Protein AF-A0A3D5T8B6-F1 (afdb_monomer_lite)

Secondary structure (DSSP, 8-state):
-------STTS-HHHHHHHHHHHHH-SS-BTTB--SSSHHHHHHHTT--TTEEEEETTT---HHHHHHHHHHHTSPPSSSS--EEEEE---

Structure (mmCIF, N/CA/C/O backbone):
data_AF-A0A3D5T8B6-F1
#
_entry.id   AF-A0A3D5T8B6-F1
#
loop_
_atom_site.group_PDB
_atom_site.id
_atom_site.type_symbol
_atom_site.label_atom_id
_atom_site.label_alt_id
_atom_site.label_comp_id
_atom_site.label_asym_id
_atom_site.label_entity_id
_atom_site.label_seq_id
_atom_site.pdbx_PDB_ins_code
_atom_site.Cartn_x
_atom_site.Cartn_y
_atom_site.Cartn_z
_atom_site.occupancy
_atom_site.B_iso_or_equiv
_atom_site.auth_seq_id
_atom_site.auth_comp_id
_atom_site.auth_asym_id
_atom_site.auth_atom_id
_atom_site.pdbx_PDB_model_num
ATOM 1 N N . HIS A 1 1 ? -5.966 -10.676 7.556 1.00 83.81 1 HIS A N 1
ATOM 2 C CA . HIS A 1 1 ? -5.588 -11.379 6.310 1.00 83.81 1 HIS A CA 1
ATOM 3 C C . HIS A 1 1 ? -4.163 -11.000 5.947 1.00 83.81 1 HIS A C 1
ATOM 5 O O . HIS A 1 1 ? -3.774 -9.885 6.269 1.00 83.81 1 HIS A O 1
ATOM 11 N N . ALA A 1 2 ? -3.414 -11.892 5.297 1.00 87.94 2 ALA A N 1
ATOM 12 C CA . ALA A 1 2 ? -2.051 -11.630 4.839 1.00 87.94 2 ALA A CA 1
ATOM 13 C C . ALA A 1 2 ? -1.909 -12.040 3.367 1.00 87.94 2 ALA A C 1
ATOM 15 O O . ALA A 1 2 ? -2.419 -13.088 2.972 1.00 87.94 2 ALA A O 1
ATOM 16 N N . TYR A 1 3 ? -1.232 -11.207 2.577 1.00 90.75 3 TYR A N 1
ATOM 17 C CA . TYR A 1 3 ? -0.921 -11.455 1.169 1.00 90.75 3 TYR A CA 1
ATOM 18 C C . TYR A 1 3 ? 0.588 -11.335 0.976 1.00 90.75 3 TYR A C 1
ATOM 20 O O . TYR A 1 3 ? 1.191 -10.384 1.467 1.00 90.75 3 TYR A O 1
ATOM 28 N N . LEU A 1 4 ? 1.184 -12.287 0.259 1.00 91.25 4 LEU A N 1
ATOM 29 C CA . LEU A 1 4 ? 2.612 -12.306 -0.041 1.00 91.25 4 LEU A CA 1
ATOM 30 C C . LEU 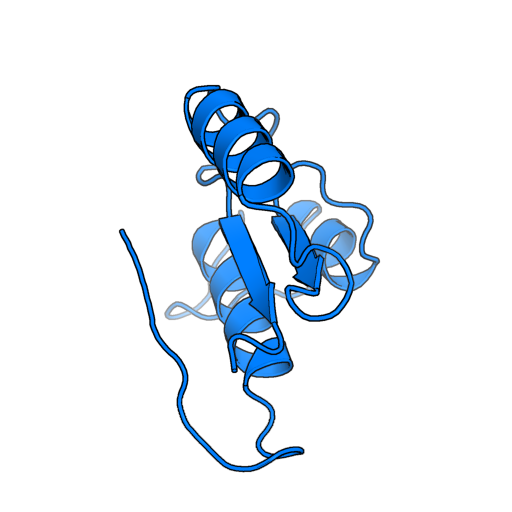A 1 4 ? 2.817 -12.130 -1.547 1.00 91.25 4 LEU A C 1
ATOM 32 O O . LEU A 1 4 ? 2.374 -12.960 -2.340 1.00 91.25 4 LEU A O 1
ATOM 36 N N . PHE A 1 5 ? 3.4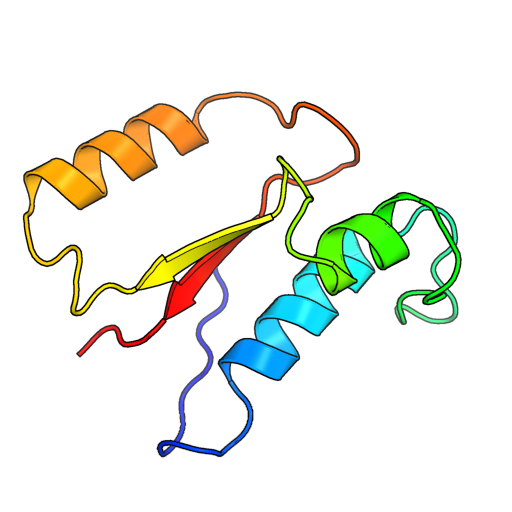99 -11.054 -1.934 1.00 90.38 5 PHE A N 1
ATOM 37 C CA . PHE A 1 5 ? 3.903 -10.815 -3.317 1.00 90.38 5 PHE A CA 1
ATOM 38 C C . PHE A 1 5 ? 5.367 -11.225 -3.493 1.00 90.38 5 PHE A C 1
ATOM 40 O O . PHE A 1 5 ? 6.254 -10.620 -2.898 1.00 90.38 5 PHE A O 1
ATOM 47 N N . CYS A 1 6 ? 5.631 -12.233 -4.326 1.00 89.50 6 CYS A N 1
ATOM 48 C CA . CYS A 1 6 ? 6.982 -12.730 -4.604 1.00 89.50 6 CYS A CA 1
ATOM 49 C C . CYS A 1 6 ? 7.438 -12.344 -6.015 1.00 89.50 6 CYS A C 1
ATOM 51 O O . CYS A 1 6 ? 6.649 -12.334 -6.957 1.00 89.50 6 CYS A O 1
ATOM 53 N N . GLY A 1 7 ? 8.729 -12.053 -6.175 1.00 88.25 7 GLY A N 1
ATOM 54 C CA . GLY A 1 7 ? 9.329 -11.740 -7.472 1.00 88.25 7 GLY A CA 1
ATOM 55 C C . GLY A 1 7 ? 10.590 -10.893 -7.346 1.00 88.25 7 GLY A C 1
ATOM 56 O O . GLY A 1 7 ? 10.866 -10.321 -6.288 1.00 88.25 7 GLY A O 1
ATOM 57 N N . THR A 1 8 ? 11.346 -10.787 -8.437 1.00 88.25 8 THR A N 1
ATOM 58 C CA . THR A 1 8 ? 12.572 -9.980 -8.505 1.00 88.25 8 THR A CA 1
ATOM 59 C C . THR A 1 8 ? 12.302 -8.495 -8.235 1.00 88.25 8 THR A C 1
ATOM 61 O O . THR A 1 8 ? 11.163 -8.011 -8.252 1.00 88.25 8 THR A O 1
ATOM 64 N N . ARG A 1 9 ? 13.353 -7.736 -7.916 1.00 85.06 9 ARG A N 1
ATOM 65 C CA . ARG A 1 9 ? 13.247 -6.280 -7.763 1.00 85.06 9 ARG A CA 1
ATOM 66 C C . ARG A 1 9 ? 12.753 -5.656 -9.073 1.00 85.06 9 ARG A C 1
ATOM 68 O O . ARG A 1 9 ? 13.203 -6.033 -10.149 1.00 85.06 9 ARG A O 1
ATOM 75 N N . GLY A 1 10 ? 11.818 -4.712 -8.974 1.00 85.44 10 GLY A N 1
ATOM 76 C CA . GLY A 1 10 ? 11.259 -4.011 -10.135 1.00 85.44 10 GLY A CA 1
ATOM 77 C C . GLY A 1 10 ? 10.029 -4.658 -10.786 1.00 85.44 10 GLY A C 1
ATOM 78 O O . GLY A 1 10 ? 9.465 -4.060 -11.692 1.00 85.44 10 GLY A O 1
ATOM 79 N N . THR A 1 11 ? 9.532 -5.806 -10.304 1.00 90.19 11 THR A N 1
ATOM 80 C CA . THR A 1 11 ? 8.291 -6.430 -10.827 1.00 90.19 11 THR A CA 1
ATOM 81 C C . THR A 1 11 ? 6.994 -5.756 -10.360 1.00 90.19 11 THR A C 1
ATOM 83 O O . THR A 1 11 ? 5.904 -6.240 -10.647 1.00 90.19 11 THR A O 1
ATOM 86 N N . GLY A 1 12 ? 7.088 -4.645 -9.622 1.00 90.75 12 GLY A N 1
ATOM 87 C CA . GLY A 1 12 ? 5.924 -3.878 -9.174 1.00 90.75 12 GLY A CA 1
ATOM 88 C C . GLY A 1 12 ? 5.200 -4.447 -7.949 1.00 90.75 12 GLY A C 1
ATOM 89 O O . GLY A 1 12 ? 4.045 -4.098 -7.735 1.00 90.75 12 GLY A O 1
ATOM 90 N N . LYS A 1 13 ? 5.848 -5.285 -7.124 1.00 92.31 13 LYS A N 1
ATOM 91 C CA . LYS A 1 13 ? 5.261 -5.857 -5.889 1.00 92.31 13 LYS A CA 1
ATOM 92 C C . LYS A 1 13 ? 4.600 -4.794 -5.004 1.00 92.31 13 LYS A C 1
ATOM 94 O O . LYS A 1 13 ? 3.406 -4.870 -4.719 1.00 92.31 13 LYS A O 1
ATOM 99 N N . THR A 1 14 ? 5.355 -3.756 -4.654 1.00 90.19 14 THR A N 1
ATOM 100 C CA . THR A 1 14 ? 4.894 -2.628 -3.834 1.00 90.19 14 THR A CA 1
ATOM 101 C C . THR A 1 14 ? 3.775 -1.861 -4.534 1.00 90.19 14 THR A C 1
ATOM 103 O O . THR A 1 14 ? 2.787 -1.476 -3.915 1.00 90.19 14 THR A O 1
ATOM 106 N N . THR A 1 15 ? 3.866 -1.693 -5.856 1.00 92.12 15 THR A N 1
ATOM 107 C CA . THR A 1 15 ? 2.819 -1.052 -6.662 1.00 92.12 15 THR A CA 1
ATOM 108 C C . THR A 1 15 ? 1.502 -1.822 -6.592 1.00 92.12 15 THR A C 1
ATOM 110 O O . THR A 1 15 ? 0.457 -1.218 -6.352 1.00 92.12 15 THR A O 1
ATOM 113 N N . VAL A 1 16 ? 1.540 -3.147 -6.749 1.00 93.75 16 VAL A N 1
ATOM 114 C CA . VAL A 1 16 ? 0.355 -4.009 -6.651 1.00 93.75 16 VAL A CA 1
ATOM 115 C C . VAL A 1 16 ? -0.213 -3.985 -5.233 1.00 93.75 16 VAL A C 1
ATOM 117 O O . VAL A 1 16 ? -1.424 -3.832 -5.077 1.00 93.75 16 VAL A O 1
ATOM 120 N N . ALA A 1 17 ? 0.636 -4.024 -4.202 1.00 93.44 17 ALA A N 1
ATOM 121 C CA . ALA A 1 17 ? 0.200 -3.889 -2.813 1.00 93.44 17 ALA A CA 1
ATOM 122 C C . ALA A 1 17 ? -0.551 -2.565 -2.570 1.00 93.44 17 ALA A C 1
ATOM 124 O O . ALA A 1 17 ? -1.634 -2.567 -1.982 1.00 93.44 17 ALA A O 1
ATOM 125 N N . LYS A 1 18 ? -0.053 -1.441 -3.105 1.00 92.44 18 LYS A N 1
ATOM 126 C CA . LYS A 1 18 ? -0.744 -0.139 -3.033 1.00 92.44 18 LYS A CA 1
ATOM 127 C C . LYS A 1 18 ? -2.059 -0.122 -3.814 1.00 92.44 18 LYS A C 1
ATOM 129 O O . LYS A 1 18 ? -3.014 0.529 -3.392 1.00 92.44 18 LYS A O 1
ATOM 134 N N . ILE A 1 19 ? -2.138 -0.802 -4.960 1.00 93.88 19 ILE A N 1
ATOM 135 C CA . ILE A 1 19 ? -3.391 -0.925 -5.727 1.00 93.88 19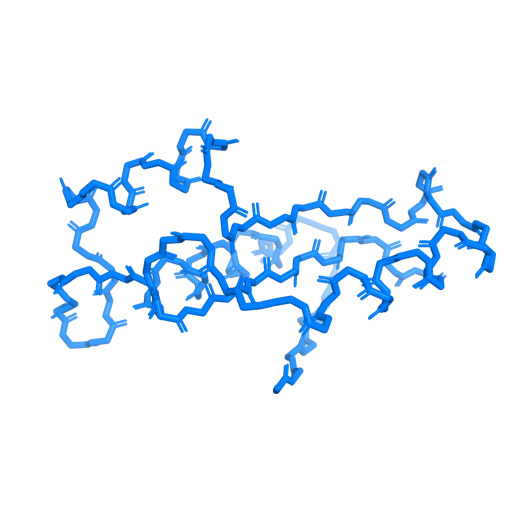 ILE A CA 1
ATOM 136 C C . ILE A 1 19 ? -4.424 -1.723 -4.930 1.00 93.88 19 ILE A C 1
ATOM 138 O O . ILE A 1 19 ? -5.564 -1.275 -4.817 1.00 93.88 19 ILE A O 1
ATOM 142 N N . LEU A 1 20 ? -4.021 -2.837 -4.317 1.00 94.12 20 LEU A N 1
ATOM 143 C CA . LEU A 1 20 ? -4.884 -3.628 -3.443 1.00 94.12 20 LEU A CA 1
ATOM 144 C C . LEU A 1 20 ? -5.367 -2.797 -2.247 1.00 94.12 20 LEU A C 1
ATOM 146 O O . LEU A 1 20 ? -6.565 -2.762 -1.975 1.00 94.12 20 LEU A O 1
ATOM 150 N N . ALA A 1 21 ? -4.464 -2.062 -1.591 1.00 93.81 21 ALA A N 1
ATOM 151 C CA . ALA A 1 21 ? -4.801 -1.169 -0.483 1.00 93.81 21 ALA A CA 1
ATOM 152 C C . ALA A 1 21 ? -5.841 -0.108 -0.887 1.00 93.81 21 ALA A C 1
ATOM 154 O O . ALA A 1 21 ? -6.780 0.171 -0.140 1.00 93.81 21 ALA A O 1
ATOM 155 N N . LYS A 1 22 ? -5.715 0.447 -2.100 1.00 93.69 22 LYS A N 1
ATOM 156 C CA . LYS A 1 22 ? -6.710 1.363 -2.673 1.00 93.69 22 LYS A CA 1
ATOM 157 C C . LYS A 1 22 ? -8.037 0.674 -2.952 1.00 93.69 22 LYS A C 1
ATOM 159 O O . LYS A 1 22 ? -9.068 1.263 -2.655 1.00 93.69 22 LYS A O 1
ATOM 164 N N . ALA A 1 23 ? -8.024 -0.529 -3.521 1.00 94.00 23 ALA A N 1
ATOM 165 C CA . ALA A 1 23 ? -9.234 -1.263 -3.877 1.00 94.00 23 ALA A CA 1
ATOM 166 C C . ALA A 1 23 ? -10.093 -1.568 -2.641 1.00 94.00 23 ALA A C 1
ATOM 168 O O . ALA A 1 23 ? -11.287 -1.275 -2.634 1.00 94.00 23 ALA A O 1
ATOM 169 N N . VAL A 1 24 ? -9.475 -2.069 -1.566 1.00 92.94 24 VAL A N 1
ATOM 170 C CA . VAL A 1 24 ? -10.200 -2.463 -0.344 1.00 92.94 24 VAL A CA 1
ATOM 171 C C . VAL A 1 24 ? -10.743 -1.271 0.450 1.00 92.94 24 VAL A C 1
ATOM 173 O O . VAL A 1 24 ? -11.753 -1.401 1.138 1.00 92.94 24 VAL A O 1
ATOM 176 N N . ASN A 1 25 ? -10.104 -0.103 0.336 1.00 92.88 25 ASN A N 1
ATOM 177 C CA . ASN A 1 25 ? -10.515 1.133 1.009 1.00 92.88 25 ASN A CA 1
ATOM 178 C C . ASN A 1 25 ? -11.232 2.131 0.092 1.00 92.88 25 ASN A C 1
ATOM 180 O O . ASN A 1 25 ? -11.539 3.246 0.516 1.00 92.88 25 ASN A O 1
ATOM 184 N N . CYS A 1 26 ? -11.494 1.773 -1.165 1.00 93.69 26 CYS A N 1
ATOM 185 C CA . CYS A 1 26 ? -12.200 2.651 -2.081 1.00 93.69 26 CYS A CA 1
ATOM 186 C C . CYS A 1 26 ? -13.650 2.841 -1.619 1.00 93.69 26 CYS A C 1
ATOM 188 O O . CYS A 1 26 ? -14.352 1.879 -1.317 1.00 93.69 26 CYS A O 1
ATOM 190 N N . GLU A 1 27 ? -14.113 4.089 -1.614 1.00 92.62 27 GLU A N 1
ATOM 191 C CA . GLU A 1 27 ? -15.518 4.416 -1.345 1.00 92.62 27 GLU A CA 1
ATOM 192 C C . GLU A 1 27 ? -16.446 3.956 -2.480 1.00 92.62 27 GLU A C 1
ATOM 194 O O . GLU A 1 27 ? -17.569 3.544 -2.215 1.00 92.62 27 GLU A O 1
ATOM 199 N N . ASN A 1 28 ? -15.964 3.985 -3.729 1.00 93.75 28 ASN A N 1
ATOM 200 C CA . ASN A 1 28 ? -16.759 3.713 -4.931 1.00 93.75 28 ASN A CA 1
ATOM 201 C C . ASN A 1 28 ? -16.029 2.755 -5.896 1.00 93.75 28 ASN A C 1
ATOM 203 O O . ASN A 1 28 ? -15.682 3.168 -7.006 1.00 93.75 28 ASN A O 1
ATOM 207 N N . PRO A 1 29 ? -15.732 1.507 -5.492 1.00 92.44 29 PRO A N 1
ATOM 208 C CA . PRO A 1 29 ? -15.020 0.562 -6.348 1.00 92.44 29 PRO A CA 1
ATOM 209 C C . PRO A 1 29 ? -15.827 0.234 -7.615 1.00 92.44 29 PRO A C 1
ATOM 211 O O . PRO A 1 29 ? -17.049 0.117 -7.560 1.00 92.44 29 PRO A O 1
ATOM 214 N N . GLN A 1 30 ? -15.136 0.075 -8.746 1.00 93.06 30 GLN A N 1
ATOM 215 C CA . GLN A 1 30 ? -15.715 -0.296 -10.044 1.00 93.06 30 GLN A CA 1
ATOM 216 C C . GLN A 1 30 ? -15.155 -1.658 -10.451 1.00 93.06 30 GLN A C 1
ATOM 218 O O . GLN A 1 30 ? -13.958 -1.769 -10.714 1.00 93.06 30 GLN A O 1
ATOM 223 N N . ASP A 1 31 ? -15.980 -2.706 -10.425 1.00 90.81 31 ASP A N 1
ATOM 224 C CA . ASP A 1 31 ? -15.560 -4.089 -10.711 1.00 90.81 31 ASP A CA 1
ATOM 225 C C . ASP A 1 31 ? -14.331 -4.536 -9.893 1.00 90.81 31 ASP A C 1
ATOM 227 O O . ASP A 1 31 ? -13.405 -5.170 -10.392 1.00 90.81 31 ASP A O 1
ATOM 231 N N . GLY A 1 32 ? -14.283 -4.138 -8.617 1.00 86.50 32 GLY A N 1
ATOM 232 C CA . GLY A 1 32 ? -13.157 -4.419 -7.718 1.00 86.50 32 GLY A CA 1
ATOM 233 C C . GLY A 1 32 ? -11.935 -3.512 -7.911 1.00 86.50 32 GLY A C 1
ATOM 234 O O . GLY A 1 32 ? -11.021 -3.551 -7.088 1.00 86.50 32 GLY A O 1
ATOM 235 N N . ASN A 1 33 ? -11.922 -2.646 -8.927 1.00 91.69 33 ASN A N 1
ATOM 236 C CA . ASN A 1 33 ? -10.871 -1.653 -9.121 1.00 91.69 33 ASN A CA 1
ATOM 237 C C . ASN A 1 33 ? -11.138 -0.380 -8.301 1.00 91.69 33 ASN A C 1
ATOM 239 O O . ASN A 1 33 ? -12.288 0.052 -8.162 1.00 91.69 33 ASN A O 1
ATOM 243 N N . PRO A 1 34 ? -10.088 0.276 -7.778 1.00 94.56 34 PRO A N 1
ATOM 244 C CA . PRO A 1 34 ? -10.235 1.565 -7.116 1.00 94.56 34 PRO A CA 1
ATOM 245 C C . PRO A 1 34 ? -10.610 2.656 -8.127 1.00 94.56 34 PRO A C 1
ATOM 247 O O . PRO A 1 34 ? -9.988 2.764 -9.179 1.00 94.56 34 PRO A O 1
ATOM 250 N N . CYS A 1 35 ? -11.562 3.533 -7.792 1.00 94.69 35 CYS A N 1
ATOM 251 C CA . CYS A 1 35 ? -12.012 4.592 -8.708 1.00 94.69 35 CYS A CA 1
ATOM 252 C C . CYS A 1 35 ? -10.974 5.691 -8.989 1.00 94.69 35 CYS A C 1
ATOM 254 O O . CYS A 1 35 ? -11.168 6.504 -9.887 1.00 94.69 35 CYS A O 1
ATOM 256 N N . GLY A 1 36 ? -9.910 5.788 -8.185 1.00 93.12 36 GLY A N 1
ATOM 257 C CA . GLY A 1 36 ? -8.842 6.780 -8.354 1.00 93.12 36 GLY A CA 1
ATOM 258 C C . GLY A 1 36 ? -9.205 8.216 -7.949 1.00 93.12 36 GLY A C 1
A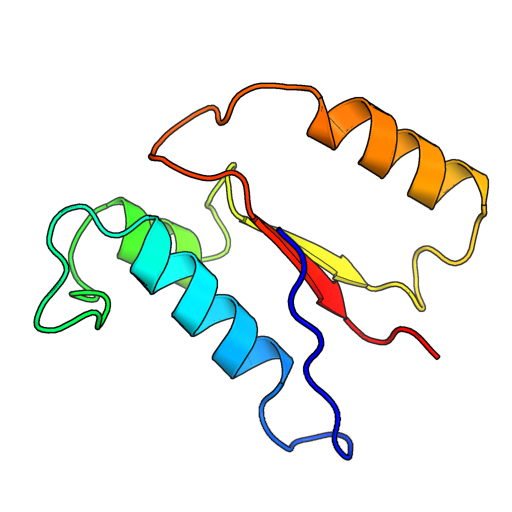TOM 259 O O . GLY A 1 36 ? -8.309 9.020 -7.711 1.00 93.12 36 GLY A O 1
ATOM 260 N N . THR A 1 37 ? -10.490 8.543 -7.804 1.00 94.75 37 THR A N 1
ATOM 261 C CA . THR A 1 37 ? -10.971 9.922 -7.611 1.00 94.75 37 THR A CA 1
ATOM 262 C C . THR A 1 37 ? -11.587 10.192 -6.237 1.00 94.75 37 THR A C 1
ATOM 264 O O . THR A 1 37 ? -11.718 11.357 -5.855 1.00 94.75 37 THR A O 1
ATOM 267 N N . CYS A 1 38 ? -11.942 9.168 -5.453 1.00 93.44 38 CYS A N 1
ATOM 268 C CA . CYS A 1 38 ? -12.465 9.367 -4.094 1.00 93.44 38 CYS A CA 1
ATOM 269 C C . CYS A 1 38 ? -11.381 9.869 -3.126 1.00 93.44 38 CYS A C 1
ATOM 271 O O . CYS A 1 38 ? -10.185 9.862 -3.450 1.00 93.44 38 CYS A O 1
ATOM 273 N N . ARG A 1 39 ? -11.793 10.314 -1.931 1.00 91.81 39 ARG A N 1
ATOM 274 C CA . ARG A 1 39 ? -10.872 10.852 -0.919 1.00 91.81 39 ARG A CA 1
ATOM 275 C C . ARG A 1 39 ? -9.839 9.801 -0.519 1.00 91.81 39 ARG A C 1
ATOM 277 O O . ARG A 1 39 ? -8.648 10.105 -0.542 1.00 91.81 39 ARG A O 1
ATOM 284 N N . MET A 1 40 ? -10.269 8.563 -0.266 1.00 91.75 40 MET A N 1
ATOM 285 C CA . MET A 1 40 ? -9.351 7.470 0.077 1.00 91.75 40 MET A CA 1
ATOM 286 C C . MET A 1 40 ? -8.345 7.153 -1.033 1.00 91.75 40 MET A C 1
ATOM 288 O O . MET A 1 40 ? -7.147 7.063 -0.773 1.00 91.75 40 MET A O 1
ATOM 292 N N . CYS A 1 41 ? -8.789 7.038 -2.287 1.00 92.94 41 CYS A N 1
ATOM 293 C CA . CYS A 1 41 ? -7.885 6.769 -3.409 1.00 92.94 41 CYS A CA 1
ATOM 294 C C . CYS A 1 41 ? -6.841 7.879 -3.600 1.00 92.94 41 CYS A C 1
ATOM 296 O O . CYS A 1 41 ? -5.671 7.574 -3.851 1.00 92.94 41 CYS A O 1
ATOM 298 N N . ARG A 1 42 ? -7.242 9.149 -3.450 1.00 93.31 42 ARG A N 1
ATOM 299 C CA . ARG A 1 42 ? -6.328 10.298 -3.517 1.00 93.31 42 ARG A CA 1
ATOM 300 C C . ARG A 1 42 ? -5.346 10.321 -2.347 1.00 93.31 42 ARG A C 1
ATOM 302 O O . ARG A 1 42 ? -4.153 10.473 -2.586 1.00 93.31 42 ARG A O 1
ATOM 309 N N . ALA A 1 43 ? -5.816 10.100 -1.119 1.00 92.50 43 ALA A N 1
ATOM 310 C CA . ALA A 1 43 ? -4.968 10.077 0.073 1.00 92.50 43 ALA A CA 1
ATOM 311 C C . ALA A 1 43 ? -3.906 8.969 0.009 1.00 92.50 43 ALA A C 1
ATOM 313 O O . ALA A 1 43 ? -2.735 9.227 0.275 1.00 92.50 43 ALA A O 1
ATOM 314 N N . ILE A 1 44 ? -4.291 7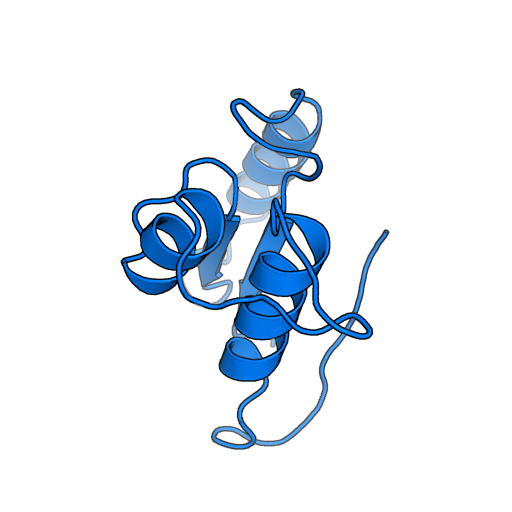.755 -0.404 1.00 91.88 44 ILE A N 1
ATOM 315 C CA . ILE A 1 44 ? -3.353 6.629 -0.547 1.00 91.88 44 ILE A CA 1
ATOM 316 C C . ILE A 1 44 ? -2.345 6.902 -1.669 1.00 91.88 44 ILE A C 1
ATOM 318 O O . ILE A 1 44 ? -1.159 6.641 -1.511 1.00 91.88 44 ILE A O 1
ATOM 322 N N . THR A 1 45 ? -2.790 7.468 -2.796 1.00 90.81 45 THR A N 1
ATOM 323 C CA . THR A 1 45 ? -1.885 7.819 -3.907 1.00 90.81 45 THR A CA 1
ATOM 324 C C . THR A 1 45 ? -0.888 8.912 -3.515 1.00 90.81 45 THR A C 1
ATOM 326 O O . THR A 1 45 ? 0.249 8.882 -3.973 1.00 90.81 45 THR A O 1
ATOM 329 N N . ALA A 1 46 ? -1.286 9.841 -2.644 1.00 91.38 46 ALA A N 1
ATOM 330 C CA . ALA A 1 46 ? -0.420 10.891 -2.116 1.00 91.38 46 ALA A CA 1
ATOM 331 C C . ALA A 1 46 ? 0.485 10.436 -0.953 1.00 91.38 46 ALA A C 1
ATOM 333 O O . ALA A 1 46 ? 1.253 11.249 -0.450 1.00 91.38 46 ALA A O 1
ATOM 334 N N . GLY A 1 47 ? 0.381 9.183 -0.487 1.00 87.50 47 GLY A N 1
ATOM 335 C CA . GLY A 1 47 ? 1.121 8.709 0.692 1.00 87.50 47 GLY A CA 1
ATOM 336 C C . GLY A 1 47 ? 0.680 9.358 2.012 1.00 87.50 47 GLY A C 1
ATOM 337 O O . GLY A 1 47 ? 1.402 9.295 2.996 1.00 87.50 47 GLY A O 1
ATOM 338 N N . ALA A 1 48 ? -0.496 9.990 2.042 1.00 86.38 48 ALA A N 1
ATOM 339 C CA . ALA A 1 48 ? -1.019 10.726 3.197 1.00 86.38 48 ALA A CA 1
ATOM 340 C C . ALA A 1 48 ? -2.141 9.970 3.934 1.00 86.38 48 ALA A C 1
ATOM 342 O O . ALA A 1 48 ? -2.848 10.540 4.765 1.00 86.38 48 ALA A O 1
ATOM 343 N N . SER A 1 49 ? -2.374 8.699 3.594 1.00 86.50 49 SER A N 1
ATOM 344 C CA . SER A 1 49 ? -3.421 7.900 4.229 1.00 86.50 49 SER A CA 1
ATOM 345 C C . SER A 1 49 ? -2.944 7.331 5.560 1.00 86.50 49 SER A C 1
ATOM 347 O O . SER A 1 49 ? -2.004 6.550 5.589 1.00 86.50 49 SER A O 1
ATOM 349 N N . MET A 1 50 ? -3.660 7.624 6.647 1.00 84.31 50 MET A N 1
ATOM 350 C CA . MET A 1 50 ? -3.386 7.023 7.963 1.00 84.31 50 MET A CA 1
ATOM 351 C C . MET A 1 50 ? -3.696 5.517 8.025 1.00 84.31 50 MET A C 1
ATOM 353 O O . MET A 1 50 ? -3.305 4.840 8.969 1.00 84.31 50 MET A O 1
ATOM 357 N N . ASN A 1 51 ? -4.415 4.986 7.032 1.00 85.50 51 ASN A N 1
ATOM 358 C CA . ASN A 1 51 ? -4.849 3.587 7.002 1.00 85.50 51 ASN A CA 1
ATOM 359 C C . ASN A 1 51 ? -4.002 2.720 6.070 1.00 85.50 51 ASN A C 1
ATOM 361 O O . ASN A 1 51 ? -4.298 1.537 5.927 1.00 85.50 51 ASN A O 1
ATOM 365 N N . VAL A 1 52 ? -2.984 3.289 5.419 1.00 89.81 52 VAL A N 1
ATOM 366 C CA . VAL A 1 52 ? -2.010 2.541 4.621 1.00 89.81 52 VAL A CA 1
ATOM 367 C C . VAL A 1 52 ? -0.625 2.898 5.126 1.00 89.81 52 VAL A C 1
ATOM 369 O O . VAL A 1 52 ? -0.166 4.019 4.936 1.00 89.81 52 VAL A O 1
ATOM 372 N N . ILE A 1 53 ? 0.013 1.943 5.789 1.00 88.56 53 ILE A N 1
ATOM 373 C CA . ILE A 1 53 ? 1.310 2.123 6.434 1.00 88.56 53 ILE A CA 1
ATOM 374 C C . ILE A 1 53 ? 2.321 1.308 5.640 1.00 88.56 53 ILE A C 1
ATOM 376 O O . ILE A 1 53 ? 2.170 0.096 5.493 1.00 88.56 53 ILE A O 1
ATOM 380 N N . GLU A 1 54 ? 3.322 1.986 5.092 1.00 87.62 54 GLU A N 1
ATOM 381 C CA . GLU A 1 54 ? 4.420 1.357 4.363 1.00 87.62 54 GLU A CA 1
ATOM 382 C C . GLU A 1 54 ? 5.629 1.250 5.289 1.00 87.62 54 GLU A C 1
ATOM 384 O O . GLU A 1 54 ? 6.090 2.253 5.831 1.00 87.62 54 GLU A O 1
ATOM 389 N N . ILE A 1 55 ? 6.123 0.031 5.481 1.00 84.62 55 ILE A N 1
ATOM 390 C CA . ILE A 1 55 ? 7.278 -0.279 6.317 1.00 84.62 55 ILE A CA 1
ATOM 391 C C . ILE A 1 55 ? 8.325 -0.926 5.428 1.00 84.62 55 ILE A C 1
ATOM 393 O O . ILE A 1 55 ? 8.075 -1.951 4.797 1.00 84.62 55 ILE A O 1
ATOM 397 N N . ASP A 1 56 ? 9.512 -0.340 5.408 1.00 81.88 56 ASP A N 1
ATOM 398 C CA . ASP A 1 56 ? 10.688 -0.977 4.834 1.00 81.88 56 ASP A CA 1
ATOM 399 C C . ASP A 1 56 ? 11.340 -1.863 5.903 1.00 81.88 56 ASP A C 1
ATOM 401 O O . ASP A 1 56 ? 11.838 -1.358 6.917 1.00 81.88 56 ASP A O 1
ATOM 405 N N . ALA A 1 57 ? 11.305 -3.181 5.695 1.00 72.44 57 ALA A N 1
ATOM 406 C CA . ALA A 1 57 ? 11.865 -4.150 6.630 1.00 72.44 57 ALA A CA 1
ATOM 407 C C . ALA A 1 57 ? 13.400 -4.104 6.677 1.00 72.44 57 ALA A C 1
ATOM 409 O O . ALA A 1 57 ? 13.975 -4.387 7.727 1.00 72.44 57 ALA A O 1
ATOM 410 N N . ALA A 1 58 ? 14.075 -3.676 5.602 1.00 67.50 58 ALA A N 1
ATOM 411 C CA . ALA A 1 58 ? 15.530 -3.513 5.610 1.00 67.50 58 ALA A CA 1
ATOM 412 C C . ALA A 1 58 ? 15.970 -2.409 6.587 1.00 67.50 58 ALA A C 1
ATOM 414 O O . ALA A 1 58 ? 17.000 -2.525 7.254 1.00 67.50 58 ALA A O 1
ATOM 415 N N . SER A 1 59 ? 15.149 -1.363 6.705 1.00 64.31 59 SER A N 1
ATOM 416 C CA . SER A 1 59 ? 15.359 -0.228 7.611 1.00 64.31 59 SER A CA 1
ATOM 417 C C . SER A 1 59 ? 14.820 -0.475 9.031 1.00 64.31 59 SER A C 1
ATOM 419 O O . SER A 1 59 ? 15.164 0.258 9.954 1.00 64.31 59 SER A O 1
ATOM 421 N N . ASN A 1 60 ? 13.995 -1.512 9.221 1.00 64.62 60 ASN A N 1
ATOM 422 C CA . ASN A 1 60 ? 13.333 -1.868 10.482 1.00 64.62 60 ASN A CA 1
ATOM 423 C C . ASN A 1 60 ? 13.630 -3.319 10.889 1.00 64.62 60 ASN A C 1
ATOM 425 O O . ASN A 1 60 ? 12.733 -4.096 11.207 1.00 64.62 60 ASN A O 1
ATOM 429 N N . ASN A 1 61 ? 14.910 -3.682 10.870 1.00 67.06 61 ASN A N 1
ATOM 430 C CA . ASN A 1 61 ? 15.408 -5.045 11.082 1.00 67.06 61 ASN A CA 1
ATOM 431 C C . ASN A 1 61 ? 15.400 -5.525 12.552 1.00 67.06 61 ASN A C 1
ATOM 433 O O . ASN A 1 61 ? 15.809 -6.653 12.837 1.00 67.06 61 ASN A O 1
ATOM 437 N N . GLY A 1 62 ? 14.957 -4.689 13.493 1.00 70.50 62 GLY A N 1
ATOM 438 C CA . GLY A 1 62 ? 14.847 -5.040 14.906 1.00 70.50 62 GLY A CA 1
ATOM 439 C C . GLY A 1 62 ? 13.608 -5.887 15.206 1.00 70.50 62 GLY A C 1
ATOM 440 O O . GLY A 1 62 ? 12.502 -5.570 14.772 1.00 70.50 62 GLY A O 1
ATOM 441 N N . VAL A 1 63 ? 13.774 -6.928 16.031 1.00 72.25 63 VAL A N 1
ATOM 442 C CA . VAL A 1 63 ? 12.650 -7.718 16.578 1.00 72.25 63 VAL A CA 1
ATOM 443 C C . VAL A 1 63 ? 11.694 -6.840 17.398 1.00 72.25 63 VAL A C 1
ATOM 445 O O . VAL A 1 63 ? 10.511 -7.144 17.506 1.00 72.25 63 VAL A O 1
ATOM 448 N N . ASP A 1 64 ? 12.179 -5.733 17.953 1.00 72.56 64 ASP A N 1
ATOM 449 C CA . ASP A 1 64 ? 11.337 -4.805 18.704 1.00 72.56 64 ASP A CA 1
ATOM 450 C C . ASP A 1 64 ? 10.476 -3.930 17.778 1.00 72.56 64 ASP A C 1
ATOM 452 O O . ASP A 1 64 ? 9.295 -3.744 18.057 1.00 72.56 64 ASP A O 1
ATOM 456 N N . ASN A 1 65 ? 10.977 -3.540 16.599 1.00 70.50 65 ASN A N 1
ATOM 457 C CA . ASN A 1 65 ? 10.203 -2.763 15.622 1.00 70.50 65 ASN A CA 1
ATOM 458 C C . ASN A 1 65 ? 8.992 -3.556 15.103 1.00 70.50 65 ASN A C 1
ATOM 460 O O . ASN A 1 65 ? 7.898 -3.012 14.967 1.00 70.50 65 ASN A O 1
ATOM 464 N N . ILE A 1 66 ? 9.153 -4.863 14.840 1.00 73.44 66 ILE A N 1
ATOM 465 C CA . ILE A 1 66 ? 8.021 -5.698 14.403 1.00 73.44 66 ILE A CA 1
ATOM 466 C C . ILE A 1 66 ? 6.998 -5.898 15.531 1.00 73.44 66 ILE A C 1
ATOM 468 O O . ILE A 1 66 ? 5.805 -5.995 15.250 1.00 73.44 66 ILE A O 1
ATOM 472 N N . ARG A 1 67 ? 7.434 -5.930 16.800 1.00 76.94 67 ARG A N 1
ATOM 473 C CA . ARG A 1 67 ? 6.528 -6.024 17.958 1.00 76.94 67 ARG A CA 1
ATOM 474 C C . ARG A 1 67 ? 5.671 -4.774 18.097 1.00 76.94 67 ARG A C 1
ATOM 476 O O . ARG A 1 67 ? 4.463 -4.910 18.243 1.00 76.94 67 ARG A O 1
ATOM 483 N N . GLU A 1 68 ? 6.263 -3.591 17.953 1.00 74.62 68 GLU A N 1
ATOM 484 C CA . GLU A 1 68 ? 5.515 -2.327 17.964 1.00 74.62 68 GLU A CA 1
ATOM 485 C C . GLU A 1 68 ? 4.451 -2.295 16.858 1.00 74.62 68 GLU A C 1
ATOM 487 O O . GLU A 1 68 ? 3.299 -1.945 17.108 1.00 74.62 68 GLU A O 1
ATOM 492 N N . ILE A 1 69 ? 4.791 -2.758 15.649 1.00 75.81 69 ILE A N 1
ATOM 493 C CA . ILE A 1 69 ? 3.828 -2.857 14.544 1.00 75.81 69 ILE A CA 1
ATOM 494 C C . ILE A 1 69 ? 2.687 -3.818 14.895 1.00 75.81 69 ILE A C 1
ATOM 496 O O . ILE A 1 69 ? 1.524 -3.497 14.655 1.00 75.81 69 ILE A O 1
ATOM 500 N N . VAL A 1 70 ? 2.992 -4.991 15.457 1.00 78.12 70 VAL A N 1
ATOM 501 C CA . VAL A 1 70 ? 1.973 -5.971 15.872 1.00 78.12 70 VAL A CA 1
ATOM 502 C C . VAL A 1 70 ? 1.040 -5.380 16.930 1.00 78.12 70 VAL A C 1
ATOM 504 O O . VAL A 1 70 ? -0.177 -5.550 16.824 1.00 78.12 70 VAL A O 1
ATOM 507 N N . ASP A 1 71 ? 1.579 -4.634 17.891 1.00 79.12 71 ASP A N 1
ATOM 508 C CA . ASP A 1 71 ? 0.781 -3.959 18.913 1.00 79.12 71 ASP A CA 1
ATOM 509 C C . ASP A 1 71 ? -0.128 -2.890 18.281 1.00 79.12 71 ASP A C 1
ATOM 511 O O . ASP A 1 71 ? -1.327 -2.838 18.574 1.00 79.12 71 ASP A O 1
ATOM 515 N N . GLU A 1 72 ? 0.383 -2.112 17.321 1.00 72.56 72 GLU A N 1
ATOM 516 C CA . GLU A 1 72 ? -0.386 -1.093 16.597 1.00 72.56 72 GLU A CA 1
ATOM 517 C C . GLU A 1 72 ? -1.467 -1.645 15.649 1.00 72.56 72 GLU A C 1
ATOM 519 O O . GLU A 1 72 ? -2.453 -0.955 15.342 1.00 72.56 72 GLU A O 1
ATOM 524 N N . VAL A 1 73 ? -1.300 -2.872 15.147 1.00 74.12 73 VAL A N 1
ATOM 525 C CA . VAL A 1 73 ? -2.283 -3.546 14.276 1.00 74.12 73 VAL A CA 1
ATOM 526 C C . VAL A 1 73 ? -3.580 -3.841 15.038 1.00 74.12 73 VAL A C 1
ATOM 528 O O . VAL A 1 73 ? -4.644 -3.935 14.425 1.00 74.12 73 VAL A O 1
ATOM 531 N N . SER A 1 74 ? -3.517 -3.923 16.369 1.00 72.25 74 SER A N 1
ATOM 532 C CA . SER A 1 74 ? -4.667 -4.177 17.247 1.00 72.25 74 SER A CA 1
ATOM 533 C C . SER A 1 74 ? -5.705 -3.048 17.233 1.00 72.25 74 SER A C 1
ATOM 535 O O . SER A 1 74 ? -6.855 -3.254 17.629 1.00 72.25 74 SER A O 1
ATOM 537 N N . PHE A 1 75 ? -5.323 -1.849 16.783 1.00 72.06 75 PHE A N 1
ATOM 538 C CA . PHE A 1 75 ? -6.216 -0.697 16.749 1.00 72.06 75 PHE A CA 1
ATOM 539 C C . PHE A 1 75 ? -7.081 -0.668 15.487 1.00 72.06 75 PHE A C 1
ATOM 541 O O . PHE A 1 75 ? -6.631 -0.949 14.373 1.00 72.06 75 PHE A O 1
ATOM 548 N N . SER A 1 76 ? -8.337 -0.256 15.667 1.00 75.25 76 SER A N 1
ATOM 549 C CA . SER A 1 76 ? -9.275 -0.053 14.560 1.00 75.25 76 SER A CA 1
ATOM 550 C C . SER A 1 76 ? -8.775 1.030 13.589 1.00 75.25 76 SER A C 1
ATOM 552 O O . SER A 1 76 ? -8.106 1.972 14.021 1.00 75.25 76 SER A O 1
ATOM 554 N N . PRO A 1 77 ? -9.083 0.922 12.281 1.00 75.38 77 PRO A N 1
ATOM 555 C CA . PRO A 1 77 ? -8.718 1.941 11.299 1.00 75.38 77 PRO A CA 1
ATOM 556 C C . PRO A 1 77 ? -9.330 3.301 11.657 1.00 75.38 77 PRO A C 1
ATOM 558 O O . PRO A 1 77 ? -10.479 3.377 12.089 1.00 75.38 77 PRO A O 1
ATOM 561 N N . ALA A 1 78 ? -8.564 4.375 11.452 1.00 73.19 78 ALA A N 1
ATOM 562 C CA . ALA A 1 78 ? -8.997 5.741 11.746 1.00 73.19 78 ALA A CA 1
ATOM 563 C C . ALA A 1 78 ? -10.005 6.266 10.708 1.00 73.19 78 ALA A C 1
ATOM 565 O O . ALA A 1 78 ? -10.901 7.035 11.043 1.00 73.19 78 ALA A O 1
ATOM 566 N N . GLU A 1 79 ? -9.879 5.833 9.448 1.00 71.00 79 GLU A N 1
ATOM 567 C CA . GLU A 1 79 ? -10.836 6.122 8.371 1.00 71.00 79 GLU A CA 1
ATOM 568 C C . GLU A 1 79 ? -10.962 4.900 7.429 1.00 71.00 79 GLU A C 1
ATOM 570 O O . GLU A 1 79 ? -10.051 4.085 7.305 1.00 71.00 79 GLU A O 1
ATOM 575 N N . GLY A 1 80 ? -12.081 4.755 6.718 1.00 72.00 80 GLY A N 1
ATOM 576 C CA . GLY A 1 80 ? -12.264 3.649 5.767 1.00 72.00 80 GLY A CA 1
ATOM 577 C C . GLY A 1 80 ? -12.577 2.296 6.422 1.00 72.00 80 GLY A C 1
ATOM 578 O O . GLY A 1 80 ? -13.115 2.235 7.524 1.00 72.00 80 GL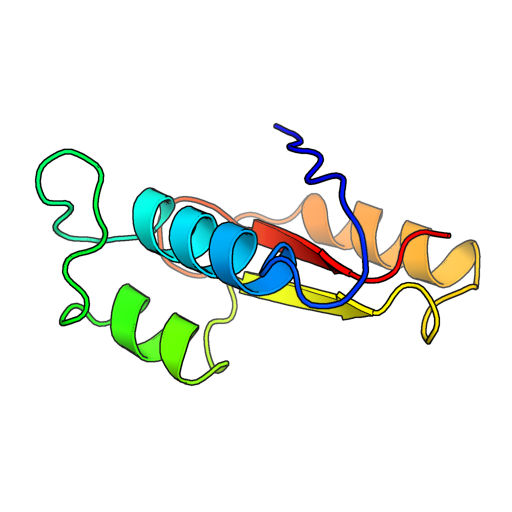Y A O 1
ATOM 579 N N . LYS A 1 81 ? -12.320 1.199 5.694 1.00 83.25 81 LYS A N 1
ATOM 580 C CA . LYS A 1 81 ? -12.752 -0.159 6.086 1.00 83.25 81 LYS A CA 1
ATOM 581 C C . LYS A 1 81 ? -11.619 -1.020 6.634 1.00 83.25 81 LYS A C 1
ATOM 583 O O . LYS A 1 81 ? -11.858 -1.862 7.493 1.00 83.25 81 LYS A O 1
ATOM 588 N N . TYR A 1 82 ? -10.402 -0.830 6.131 1.00 89.19 82 TYR A N 1
ATOM 589 C CA . TYR A 1 82 ? -9.258 -1.680 6.438 1.00 89.19 82 TYR A CA 1
ATOM 590 C C . TYR A 1 82 ? -8.018 -0.843 6.745 1.00 89.19 82 TYR A C 1
ATOM 592 O O . TYR A 1 82 ? -7.673 0.069 5.994 1.00 89.19 82 TYR A O 1
ATOM 600 N N . LYS A 1 83 ? -7.299 -1.217 7.805 1.00 90.00 83 LYS A N 1
ATOM 601 C CA . LYS A 1 83 ? -5.923 -0.776 8.047 1.00 90.00 83 LYS A CA 1
ATOM 602 C C . LYS A 1 83 ? -4.991 -1.733 7.301 1.00 90.00 83 LYS A C 1
ATOM 604 O O . LYS A 1 83 ? -5.031 -2.939 7.540 1.00 90.00 83 LYS A O 1
ATOM 609 N N . VAL A 1 84 ? -4.222 -1.222 6.345 1.00 91.44 84 VAL A N 1
ATOM 610 C CA . VAL A 1 84 ? -3.349 -2.011 5.469 1.00 91.44 84 VAL A CA 1
ATOM 611 C C . VAL A 1 84 ? -1.899 -1.698 5.798 1.00 91.44 84 VAL A C 1
ATOM 613 O O . VAL A 1 84 ? -1.478 -0.548 5.732 1.00 91.44 84 VAL A O 1
ATOM 616 N N . TYR A 1 85 ? -1.134 -2.737 6.109 1.00 90.31 85 TYR A N 1
ATOM 617 C CA . TYR A 1 85 ? 0.306 -2.658 6.303 1.00 90.31 85 TYR A CA 1
ATOM 618 C C . TYR A 1 85 ? 0.991 -3.265 5.081 1.00 90.31 85 TYR A C 1
ATOM 620 O O . TYR A 1 85 ? 0.703 -4.402 4.703 1.00 90.31 85 TYR A O 1
ATOM 628 N N . ILE A 1 86 ? 1.860 -2.492 4.438 1.00 90.81 86 ILE A N 1
ATOM 629 C CA . ILE A 1 86 ? 2.680 -2.925 3.310 1.00 90.81 86 ILE A CA 1
ATOM 630 C C . ILE A 1 86 ? 4.105 -3.029 3.832 1.00 90.81 86 ILE A C 1
ATOM 632 O O . ILE A 1 86 ? 4.719 -2.014 4.141 1.00 90.81 86 ILE A O 1
ATOM 636 N N . ILE A 1 87 ? 4.609 -4.253 3.943 1.00 87.69 87 ILE A N 1
ATOM 637 C CA . ILE A 1 87 ? 5.978 -4.518 4.380 1.00 87.69 87 ILE A CA 1
ATOM 638 C C . ILE A 1 87 ? 6.791 -4.838 3.128 1.00 87.69 87 ILE A C 1
ATOM 640 O O . ILE A 1 87 ? 6.548 -5.861 2.483 1.00 87.69 87 ILE A O 1
ATOM 644 N N . ASP A 1 88 ? 7.689 -3.933 2.751 1.00 84.06 88 ASP A N 1
ATOM 645 C CA . ASP A 1 88 ? 8.582 -4.100 1.604 1.00 84.06 88 ASP A CA 1
ATOM 646 C C . ASP A 1 88 ? 9.940 -4.653 2.057 1.00 84.06 88 ASP A C 1
ATOM 648 O O . ASP A 1 88 ? 10.334 -4.485 3.212 1.00 84.06 88 ASP A O 1
ATOM 652 N N . GLU A 1 89 ? 10.645 -5.315 1.138 1.00 69.44 89 GLU A N 1
ATOM 653 C CA . GLU A 1 89 ? 12.021 -5.787 1.344 1.00 69.44 89 GLU A CA 1
ATOM 654 C C . GLU A 1 89 ? 12.209 -6.724 2.565 1.00 69.44 89 GLU A C 1
ATOM 656 O O . GLU A 1 89 ? 13.208 -6.663 3.283 1.00 69.44 89 GLU A O 1
ATOM 661 N N . VAL A 1 90 ? 11.280 -7.664 2.769 1.00 60.31 90 VAL A N 1
ATOM 662 C CA . VAL A 1 90 ? 11.461 -8.829 3.661 1.00 60.31 90 VAL A CA 1
ATOM 663 C C . VAL A 1 90 ? 12.434 -9.828 3.021 1.00 60.31 90 VAL A C 1
ATOM 665 O O . VAL A 1 90 ? 12.031 -10.632 2.178 1.00 60.31 90 VAL A O 1
ATOM 668 N N . HIS A 1 91 ? 13.712 -9.743 3.393 1.00 59.56 91 HIS A N 1
ATOM 669 C CA . HIS A 1 91 ? 14.776 -10.679 3.007 1.00 59.56 91 HIS A CA 1
ATOM 670 C C . HIS A 1 91 ? 15.234 -11.475 4.224 1.00 59.56 91 HIS A C 1
ATOM 672 O O . HIS A 1 91 ? 15.354 -10.851 5.303 1.00 59.56 91 HIS A O 1
#

Sequence (91 aa):
HAYLFCGTRGTGKTTVAKILAKAVNCENPQDGNPCGTCRMCRAITAGASMNVIEIDAASNNGVDNIREIVDEVSFSPAEGKYKVYIIDEVH

Foldseek 3Di:
DDDDDDDDPPPCSVVVLLQLVQLQQAPDHDVSGHPCPDPSNVCSVVVNAPLEAEAECVVVVDPVSVVVVVVVLPDDGPDGDHRHYHYPDPD

pLDDT: mean 84.71, std 9.46, range [59.56, 94.75]

Radius of gyration: 13.61 Å; chains: 1; bounding box: 32×24×30 Å